Protein AF-A0A4V3M790-F1 (afdb_monomer)

Mean predicted aligned error: 5.38 Å

Nearest PDB structures (foldseek):
  4ppz-assembly1_A  TM=9.148E-01  e=5.748E-09  Neisseria meningitidis MC58
  7lgp-assembly1_A  TM=9.150E-01  e=1.434E-08  Shigella flexneri 2a str. 301
  1vgy-assembly1_B  TM=9.044E-01  e=1.862E-08  Neisseria meningitidis MC58
  5vo3-assembly1_A-2  TM=7.741E-01  e=2.582E-08  Haemophilus influenzae
  8f8o-assembly1_A  TM=7.759E-01  e=2.228E-07  Acinetobacter baumannii ATCC 17978

Foldseek 3Di:
DVCVVVVHDDPDDDDPDPADPPDPPPDDQPDDDDDDKDKDKFFWAKDFQVCCVNIGARVVVVVVVVVVVQPDFPDCADPRGHGDDDDFPDKDQPDPDPGMRGRMIMIMD

Solvent-accessible surface area (backbone atoms only — not comparable to full-atom values): 6982 Å² total; per-residue (Å²): 108,73,53,57,76,72,70,55,82,75,95,77,87,85,79,90,66,96,57,45,92,86,47,94,84,78,44,81,81,93,72,78,81,87,88,83,75,53,73,49,74,29,73,40,34,52,30,49,56,92,46,54,91,73,31,36,58,10,58,62,57,42,52,55,53,53,49,58,65,64,42,70,71,82,52,86,43,57,98,90,42,76,47,68,82,84,59,81,75,45,77,50,54,89,67,91,53,92,57,50,35,41,44,37,21,36,37,33,56

Sequence (109 aa):
EWAAYKGEKWDASIVGEPTNPDTLGDMIKIGRRGSMSGSITVNGRQGHAAYPQLADNPVRGLMSLVDALLHPVFDKGTKDFQPTNLEVTSIDVGNPATNVIPAKATATF

pLDDT: mean 94.71, std 4.44, range [65.5, 98.62]

Radius of gyration: 22.91 Å; Cα contacts (8 Å, |Δi|>4): 141; chains: 1; bounding box: 46×26×68 Å

Structure (mmCIF, N/CA/C/O backbone):
data_AF-A0A4V3M790-F1
#
_entry.id   AF-A0A4V3M790-F1
#
loop_
_atom_site.group_PDB
_atom_site.id
_atom_site.type_symbol
_atom_site.label_atom_id
_atom_site.label_alt_id
_atom_site.label_comp_id
_atom_site.label_asym_id
_atom_site.label_entity_id
_atom_site.label_seq_id
_atom_site.pdbx_PDB_ins_code
_atom_site.Cartn_x
_atom_site.Cartn_y
_atom_site.Cartn_z
_atom_site.occupancy
_atom_site.B_iso_or_equiv
_atom_site.auth_seq_id
_atom_site.auth_comp_id
_atom_site.auth_asym_id
_atom_site.auth_atom_id
_atom_site.pdbx_PDB_model_num
ATOM 1 N N . GLU A 1 1 ? -1.808 -0.383 -29.438 1.00 65.50 1 GLU A N 1
ATOM 2 C CA . GLU A 1 1 ? -3.005 -0.868 -30.169 1.00 65.50 1 GLU A CA 1
ATOM 3 C C . GLU A 1 1 ? -3.343 -0.027 -31.402 1.00 65.50 1 GLU A C 1
ATOM 5 O O . GLU A 1 1 ? -3.431 -0.603 -32.477 1.00 65.50 1 GLU A O 1
ATOM 10 N N . TRP A 1 2 ? -3.441 1.308 -31.301 1.00 88.69 2 TRP A N 1
ATOM 11 C CA . TRP A 1 2 ? -3.733 2.204 -32.441 1.00 88.69 2 TRP A CA 1
ATOM 12 C C . TRP A 1 2 ? -2.837 1.988 -33.679 1.00 88.69 2 TRP A C 1
ATOM 14 O O . TRP A 1 2 ? -3.343 1.763 -34.774 1.00 88.69 2 TRP A O 1
ATOM 24 N N . ALA A 1 3 ? -1.515 1.992 -33.494 1.00 85.62 3 ALA A N 1
ATOM 25 C CA . ALA A 1 3 ? -0.550 1.825 -34.583 1.00 85.62 3 ALA A CA 1
ATOM 26 C C . ALA A 1 3 ? -0.649 0.449 -35.261 1.00 85.62 3 ALA A C 1
ATOM 28 O O . ALA A 1 3 ? -0.693 0.340 -36.483 1.00 85.62 3 ALA A O 1
ATOM 29 N N . ALA A 1 4 ? -0.783 -0.607 -34.454 1.00 87.56 4 ALA A N 1
ATOM 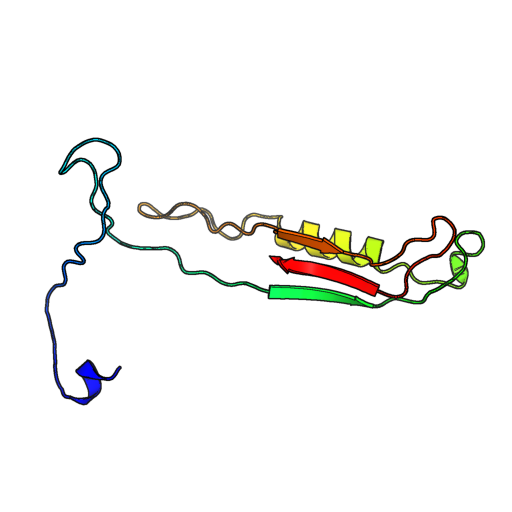30 C CA . ALA A 1 4 ? -0.958 -1.966 -34.952 1.00 87.56 4 ALA A CA 1
ATOM 31 C C . ALA A 1 4 ? -2.254 -2.112 -35.770 1.00 87.56 4 ALA A C 1
ATOM 33 O O . ALA A 1 4 ? -2.237 -2.749 -36.820 1.00 87.56 4 ALA A O 1
ATOM 34 N N . TYR A 1 5 ? -3.355 -1.474 -35.346 1.00 94.56 5 TYR A N 1
ATOM 35 C CA . TYR A 1 5 ? -4.614 -1.439 -36.106 1.00 94.56 5 TYR A CA 1
ATOM 36 C C . TYR A 1 5 ? -4.468 -0.731 -37.465 1.00 94.56 5 TYR A C 1
ATOM 38 O O . TYR A 1 5 ? -5.144 -1.081 -38.429 1.00 94.56 5 TYR A O 1
ATOM 46 N N . LYS A 1 6 ? -3.557 0.241 -37.567 1.00 94.12 6 LYS A N 1
ATOM 47 C CA . LYS A 1 6 ? -3.206 0.920 -38.823 1.00 94.12 6 LYS A CA 1
ATOM 48 C C . LYS A 1 6 ? -2.212 0.140 -39.691 1.00 94.12 6 LYS A C 1
ATOM 50 O O . LYS A 1 6 ? -1.917 0.579 -40.796 1.00 94.12 6 LYS A O 1
ATOM 55 N N . GLY A 1 7 ? -1.728 -1.013 -39.225 1.00 95.31 7 GLY A N 1
ATOM 56 C CA . GLY A 1 7 ? -0.717 -1.812 -39.918 1.00 95.31 7 GLY A CA 1
ATOM 57 C C . GLY A 1 7 ? 0.712 -1.279 -39.771 1.00 95.31 7 GLY A C 1
ATOM 58 O O . GLY A 1 7 ? 1.609 -1.779 -40.447 1.00 95.31 7 GLY A O 1
ATOM 59 N N . GLU A 1 8 ? 0.941 -0.297 -38.896 1.00 93.88 8 GLU A N 1
ATOM 60 C CA . GLU A 1 8 ? 2.272 0.249 -38.624 1.00 93.88 8 GLU A CA 1
ATOM 61 C C . GLU A 1 8 ? 3.088 -0.720 -37.755 1.00 93.88 8 GLU A C 1
ATOM 63 O O . GLU A 1 8 ? 2.578 -1.307 -36.793 1.00 93.88 8 GLU A O 1
ATOM 68 N N . LYS A 1 9 ? 4.366 -0.894 -38.107 1.00 92.75 9 LYS A N 1
ATOM 69 C CA . LYS A 1 9 ? 5.319 -1.764 -37.409 1.00 92.75 9 LYS A CA 1
ATOM 70 C C . LYS A 1 9 ? 6.690 -1.103 -37.356 1.00 92.75 9 LYS A C 1
ATOM 72 O O . LYS A 1 9 ? 7.076 -0.404 -38.288 1.00 92.75 9 LYS A O 1
ATOM 77 N N . TRP A 1 10 ? 7.427 -1.390 -36.290 1.00 92.00 10 TRP A N 1
ATOM 78 C CA . TRP A 1 10 ? 8.798 -0.934 -36.094 1.00 92.00 10 TRP A CA 1
ATOM 79 C C . TRP A 1 10 ? 9.635 -2.060 -35.509 1.00 92.00 10 TRP A C 1
ATOM 81 O O . TRP A 1 10 ? 9.140 -2.833 -34.688 1.00 92.00 10 TRP A O 1
ATOM 91 N N . ASP A 1 11 ? 10.907 -2.101 -35.893 1.00 94.75 11 ASP A N 1
ATOM 92 C CA . ASP A 1 11 ? 11.880 -3.046 -35.340 1.00 94.75 11 ASP A CA 1
ATOM 93 C C . ASP A 1 11 ? 12.495 -2.541 -34.024 1.00 94.75 11 ASP A C 1
ATOM 95 O O . ASP A 1 11 ? 12.955 -3.336 -33.207 1.00 94.75 11 ASP A O 1
ATOM 99 N N . ALA A 1 12 ? 12.503 -1.219 -33.802 1.00 92.88 12 ALA A N 1
ATOM 100 C CA . ALA A 1 12 ? 13.110 -0.591 -32.631 1.00 92.88 12 ALA A CA 1
ATOM 101 C C . ALA A 1 12 ? 12.465 0.761 -32.277 1.00 92.88 12 ALA A C 1
ATOM 103 O O . ALA A 1 12 ? 11.872 1.428 -33.125 1.00 92.88 12 ALA A O 1
ATOM 104 N N . SER A 1 13 ? 12.629 1.179 -31.018 1.00 91.94 13 SER A N 1
ATOM 105 C CA . SER A 1 13 ? 12.248 2.503 -30.515 1.00 91.94 13 SER A CA 1
ATOM 106 C C . SER A 1 13 ? 13.273 3.005 -29.496 1.00 91.94 13 SER A C 1
ATOM 108 O O . SER A 1 13 ? 13.813 2.219 -28.716 1.00 91.94 13 SER A O 1
ATOM 110 N N . ILE A 1 14 ? 13.530 4.314 -29.504 1.00 92.69 14 ILE A N 1
ATOM 111 C CA . ILE A 1 14 ? 14.375 5.009 -28.529 1.00 92.69 14 ILE A CA 1
ATOM 112 C C . ILE A 1 14 ? 13.526 6.102 -27.887 1.00 92.69 14 ILE A C 1
ATOM 114 O O . ILE A 1 14 ? 13.010 6.981 -28.576 1.00 92.69 14 ILE A O 1
ATOM 118 N N . VAL A 1 15 ? 13.400 6.058 -26.562 1.00 92.50 15 VAL A N 1
ATOM 119 C CA . VAL A 1 15 ? 12.682 7.074 -25.787 1.00 92.50 15 VAL A CA 1
ATOM 120 C C . VAL A 1 15 ? 13.710 8.003 -25.143 1.00 92.50 15 VAL A C 1
ATOM 122 O O . VAL A 1 15 ? 14.483 7.570 -24.294 1.00 92.50 15 VAL A O 1
ATOM 125 N N . GLY A 1 16 ? 13.721 9.275 -25.549 1.00 91.81 16 GLY A N 1
ATOM 126 C CA . GLY A 1 16 ? 14.684 10.295 -25.106 1.00 91.81 16 GLY A CA 1
ATOM 127 C C . GLY A 1 16 ? 14.428 10.870 -23.709 1.00 91.81 16 GLY A C 1
ATOM 128 O O . GLY A 1 16 ? 14.679 12.050 -23.484 1.00 91.81 16 GLY A O 1
ATOM 129 N N . GLU A 1 17 ? 13.886 10.070 -22.791 1.00 91.94 17 GLU A N 1
ATOM 130 C CA . GLU A 1 17 ? 13.722 10.463 -21.388 1.00 91.94 17 GLU A CA 1
ATOM 131 C C . GLU A 1 17 ? 15.101 10.698 -20.742 1.00 91.94 17 GLU A C 1
ATOM 133 O O . GLU A 1 17 ? 16.063 10.008 -21.086 1.00 91.94 17 GLU A O 1
ATOM 138 N N . PRO A 1 18 ? 15.237 11.632 -19.787 1.00 86.56 18 PRO A N 1
ATOM 139 C CA . PRO A 1 18 ? 16.496 11.825 -19.076 1.00 86.56 18 PRO A CA 1
ATOM 140 C C . PRO A 1 18 ? 16.800 10.595 -18.204 1.00 86.56 18 PRO A C 1
ATOM 142 O O . PRO A 1 18 ? 16.122 10.337 -17.209 1.00 86.56 18 PRO A O 1
ATOM 145 N N . THR A 1 19 ? 17.808 9.807 -18.587 1.00 82.50 19 THR A N 1
ATOM 146 C CA . THR A 1 19 ? 18.161 8.553 -17.894 1.00 82.50 19 THR A CA 1
ATOM 147 C C . THR A 1 19 ? 19.482 8.580 -17.143 1.00 82.50 19 THR A C 1
ATOM 149 O O . THR A 1 19 ? 19.686 7.683 -16.328 1.00 82.50 19 THR A O 1
ATOM 152 N N . ASN A 1 20 ? 20.349 9.558 -17.412 1.00 86.00 20 ASN A N 1
ATOM 153 C CA . ASN A 1 20 ? 21.716 9.574 -16.903 1.00 86.00 20 ASN A CA 1
ATOM 154 C C . ASN A 1 20 ? 21.798 10.297 -15.550 1.00 86.00 20 ASN A C 1
ATOM 156 O O . ASN A 1 20 ? 21.447 11.480 -15.514 1.00 86.00 20 ASN A O 1
ATOM 160 N N . PRO A 1 21 ? 22.211 9.636 -14.452 1.00 85.56 21 PRO A N 1
ATOM 161 C CA . PRO A 1 21 ? 22.331 10.285 -13.150 1.00 85.56 21 PRO A CA 1
ATOM 162 C C . PRO A 1 21 ? 23.396 11.384 -13.104 1.00 85.56 21 PRO A C 1
ATOM 164 O O . PRO A 1 21 ? 23.124 12.442 -12.541 1.00 85.56 21 PRO A O 1
ATOM 167 N N . ASP A 1 22 ? 24.565 11.157 -13.714 1.00 90.94 22 ASP A N 1
ATOM 168 C CA . ASP A 1 22 ? 25.731 12.032 -13.537 1.00 90.94 22 ASP A CA 1
ATOM 169 C C . ASP A 1 22 ? 26.293 12.537 -14.873 1.00 90.94 22 ASP A C 1
ATOM 171 O O . ASP A 1 22 ? 26.584 13.726 -15.026 1.00 90.94 22 ASP A O 1
ATOM 175 N N . THR A 1 23 ? 26.457 11.650 -15.861 1.00 91.88 23 THR A N 1
ATOM 176 C CA . THR A 1 23 ? 27.116 11.975 -17.139 1.00 91.88 23 THR A CA 1
ATOM 177 C C . THR A 1 23 ? 26.430 11.303 -18.321 1.00 91.88 23 THR A C 1
ATOM 179 O O . THR A 1 23 ? 25.969 10.172 -18.234 1.00 91.88 23 THR A O 1
ATOM 182 N N . LEU A 1 24 ? 26.373 11.984 -19.469 1.00 89.62 24 LEU A N 1
ATOM 183 C CA . LEU A 1 24 ? 25.741 11.425 -20.665 1.00 89.62 24 LEU A CA 1
ATOM 184 C C . LEU A 1 24 ? 26.380 10.082 -21.058 1.00 89.62 24 LEU A C 1
ATOM 186 O O . LEU A 1 24 ? 27.573 10.020 -21.346 1.00 89.62 24 LEU A O 1
ATOM 190 N N . GLY A 1 25 ? 25.556 9.038 -21.145 1.00 87.44 25 GLY A N 1
ATOM 191 C CA . GLY A 1 25 ? 25.961 7.693 -21.548 1.00 87.44 25 GLY A CA 1
ATOM 192 C C . GLY A 1 25 ? 26.208 6.728 -20.388 1.00 87.44 25 GLY A C 1
ATOM 193 O O . GLY A 1 25 ? 26.476 5.558 -20.650 1.00 87.44 25 GLY A O 1
ATOM 194 N N . ASP A 1 26 ? 26.094 7.169 -19.132 1.00 90.12 26 ASP A N 1
ATOM 195 C CA . ASP A 1 26 ? 26.256 6.294 -17.966 1.00 90.12 26 ASP A CA 1
ATOM 196 C C . ASP A 1 26 ? 25.123 5.256 -17.825 1.00 90.12 26 ASP A C 1
ATOM 198 O O . ASP A 1 26 ? 25.326 4.190 -17.235 1.00 90.12 26 ASP A O 1
ATOM 202 N N . MET A 1 27 ? 23.939 5.526 -18.392 1.00 88.75 27 MET A N 1
ATOM 203 C CA . MET A 1 27 ? 22.773 4.677 -18.199 1.00 88.75 27 MET A CA 1
ATOM 204 C C . MET A 1 27 ? 21.767 4.732 -19.351 1.00 88.75 27 MET A C 1
ATOM 206 O O . MET A 1 27 ? 21.235 5.780 -19.721 1.00 88.75 27 MET A O 1
ATOM 210 N N . ILE A 1 28 ? 21.385 3.542 -19.820 1.00 90.81 28 ILE A N 1
ATOM 211 C CA . ILE A 1 28 ? 20.246 3.323 -20.718 1.00 90.81 28 ILE A CA 1
ATOM 212 C C . ILE A 1 28 ? 19.191 2.498 -19.978 1.00 90.81 28 ILE A C 1
ATOM 214 O O . ILE A 1 28 ? 19.491 1.461 -19.385 1.00 90.81 28 ILE A O 1
ATOM 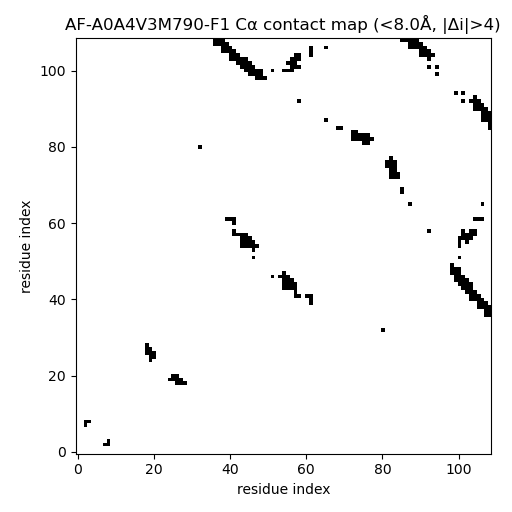218 N N . LYS A 1 29 ? 17.931 2.944 -20.013 1.00 89.75 29 LYS A N 1
ATOM 219 C CA . LYS A 1 29 ? 16.807 2.176 -19.460 1.00 89.75 29 LYS A CA 1
ATOM 220 C C . LYS A 1 29 ? 16.277 1.213 -20.519 1.00 89.75 29 LYS A C 1
ATOM 222 O O . LYS A 1 29 ? 15.650 1.639 -21.480 1.00 89.75 29 LYS A O 1
ATOM 227 N N . ILE A 1 30 ? 16.497 -0.084 -20.307 1.00 90.94 30 ILE A N 1
ATOM 228 C CA . ILE A 1 30 ? 16.018 -1.165 -21.192 1.00 90.94 30 ILE A CA 1
ATOM 229 C C . ILE A 1 30 ? 14.589 -1.632 -20.869 1.00 90.94 30 ILE A C 1
ATOM 231 O O . ILE A 1 30 ? 14.033 -2.483 -21.552 1.00 90.94 30 ILE A O 1
ATOM 235 N N . GLY A 1 31 ? 13.989 -1.069 -19.820 1.00 90.81 31 GLY A N 1
ATOM 236 C CA . GLY A 1 31 ? 12.625 -1.350 -19.406 1.00 90.81 31 GLY A CA 1
ATOM 237 C C . GLY A 1 31 ? 12.222 -0.550 -18.169 1.00 90.81 31 GLY A C 1
ATOM 238 O O . GLY A 1 31 ? 13.035 0.147 -17.553 1.00 90.81 31 GLY A O 1
ATOM 239 N N . ARG A 1 32 ? 10.940 -0.636 -17.810 1.00 92.31 32 ARG A N 1
ATOM 240 C CA . ARG A 1 32 ? 10.352 -0.036 -16.605 1.00 92.31 32 ARG A CA 1
ATOM 241 C C . ARG A 1 32 ? 9.468 -1.074 -15.920 1.00 92.31 32 ARG A C 1
ATOM 243 O O . ARG A 1 32 ? 8.906 -1.940 -16.583 1.00 92.31 32 ARG A O 1
ATOM 250 N N . ARG A 1 33 ? 9.350 -0.977 -14.596 1.00 94.12 33 ARG A N 1
ATOM 251 C CA . ARG A 1 33 ? 8.368 -1.765 -13.844 1.00 94.12 33 ARG A CA 1
ATOM 252 C C . ARG A 1 33 ? 6.967 -1.222 -14.117 1.00 94.12 33 ARG A C 1
ATOM 254 O O . ARG A 1 33 ? 6.807 -0.019 -14.322 1.00 94.12 33 ARG A O 1
ATOM 261 N N . GLY A 1 34 ? 5.975 -2.109 -14.089 1.00 93.94 34 GLY A N 1
ATOM 262 C CA . GLY A 1 34 ? 4.581 -1.698 -13.966 1.00 93.94 34 GLY A CA 1
ATOM 263 C C . GLY A 1 34 ? 4.318 -1.052 -12.603 1.00 93.94 34 GLY A C 1
ATOM 264 O O . GLY A 1 34 ? 5.123 -1.180 -11.681 1.00 93.94 34 GLY A O 1
ATOM 265 N N . SER A 1 35 ? 3.184 -0.367 -12.489 1.00 94.94 35 SER A N 1
ATOM 266 C CA . SER A 1 35 ? 2.674 0.151 -11.221 1.00 94.94 35 SER A CA 1
ATOM 267 C C . SER A 1 35 ? 1.239 -0.326 -11.036 1.00 94.94 35 SER A C 1
ATOM 269 O O . SER A 1 35 ? 0.450 -0.295 -11.983 1.00 94.94 35 SER A O 1
ATOM 271 N N . MET A 1 36 ? 0.919 -0.775 -9.829 1.00 96.00 36 MET A N 1
ATOM 272 C CA . MET A 1 36 ? -0.430 -1.112 -9.397 1.00 96.00 36 MET A CA 1
ATOM 273 C C . MET A 1 36 ? -0.631 -0.477 -8.030 1.00 96.00 36 MET A C 1
ATOM 275 O O . MET A 1 36 ? 0.237 -0.603 -7.173 1.00 96.00 36 MET A O 1
ATOM 279 N N . SER A 1 37 ? -1.773 0.177 -7.847 1.00 97.50 37 SER A N 1
ATOM 280 C CA . SER A 1 37 ? -2.175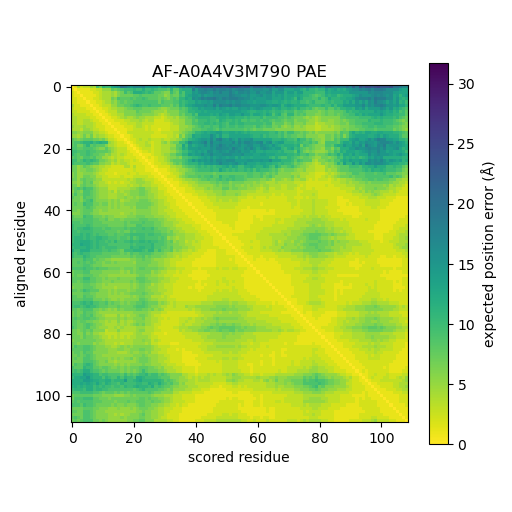 0.736 -6.561 1.00 97.50 37 SER A CA 1
ATOM 281 C C . SER A 1 37 ? -3.527 0.174 -6.155 1.00 97.50 37 SER A C 1
ATOM 283 O O . SER A 1 37 ? -4.368 -0.117 -7.014 1.00 97.50 37 SER A O 1
ATOM 285 N N . GLY A 1 38 ? -3.739 0.025 -4.855 1.00 97.38 38 GLY A N 1
ATOM 286 C CA . GLY A 1 38 ? -4.946 -0.568 -4.302 1.00 97.38 38 GLY A CA 1
ATOM 287 C C .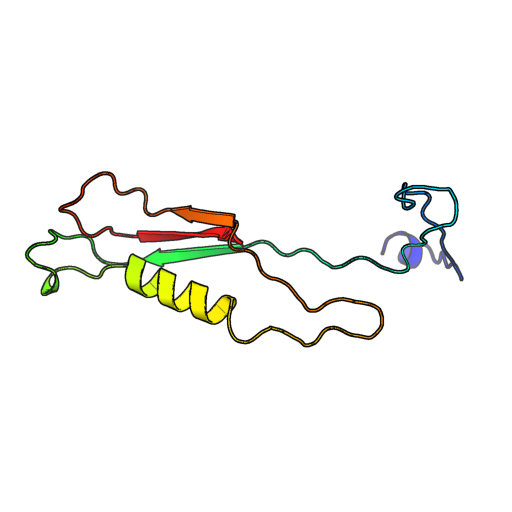 GLY A 1 38 ? -5.235 -0.095 -2.887 1.00 97.38 38 GLY A C 1
ATOM 288 O O . GLY A 1 38 ? -4.381 0.449 -2.194 1.00 97.38 38 GLY A O 1
ATOM 289 N N . SER A 1 39 ? -6.473 -0.311 -2.453 1.00 98.00 39 SER A N 1
ATOM 290 C CA . SER A 1 39 ? -6.879 -0.092 -1.071 1.00 98.00 39 SER A CA 1
ATOM 291 C C . SER A 1 39 ? -7.617 -1.306 -0.524 1.00 98.00 39 SER A C 1
ATOM 293 O O . SER A 1 39 ? -8.366 -1.983 -1.231 1.00 98.00 39 SER A O 1
ATOM 295 N N . ILE A 1 40 ? -7.385 -1.593 0.753 1.00 97.94 40 ILE A N 1
ATOM 296 C CA . ILE A 1 40 ? -8.033 -2.676 1.491 1.00 97.94 40 ILE A CA 1
ATOM 297 C C . ILE A 1 40 ? -8.734 -2.062 2.681 1.00 97.94 40 ILE A C 1
ATOM 299 O O . ILE A 1 40 ? -8.089 -1.452 3.529 1.00 97.94 40 ILE A O 1
ATOM 303 N N . THR A 1 41 ? -10.044 -2.270 2.771 1.00 98.38 41 THR A N 1
ATOM 304 C CA . THR A 1 41 ? -10.838 -1.900 3.941 1.00 98.38 41 THR A CA 1
ATOM 305 C C . THR A 1 41 ? -11.304 -3.154 4.658 1.00 98.38 41 THR A C 1
ATOM 307 O O . THR A 1 41 ? -12.027 -3.975 4.095 1.00 98.38 41 THR A O 1
ATOM 310 N N . VAL A 1 42 ? -10.927 -3.271 5.928 1.00 98.44 42 VAL A N 1
ATOM 311 C CA . VAL A 1 42 ? -11.447 -4.287 6.839 1.00 98.44 42 VAL A CA 1
ATOM 312 C C . VAL A 1 42 ? -12.593 -3.675 7.623 1.00 98.44 42 VAL A C 1
ATOM 314 O O . VAL A 1 42 ? -12.430 -2.642 8.273 1.00 98.44 42 VAL A O 1
ATOM 317 N N . ASN A 1 43 ? -13.753 -4.319 7.560 1.00 98.31 43 ASN A N 1
ATOM 318 C CA . ASN A 1 43 ? -14.922 -3.955 8.348 1.00 98.31 43 ASN A CA 1
ATOM 319 C C . ASN A 1 43 ? -14.985 -4.842 9.592 1.00 98.31 43 ASN A C 1
ATOM 321 O O . ASN A 1 43 ? -14.710 -6.036 9.519 1.00 98.31 43 ASN A O 1
ATOM 325 N N . GLY A 1 44 ? -15.359 -4.249 10.717 1.00 96.94 44 GLY A N 1
ATOM 326 C CA . GLY A 1 44 ? -15.589 -4.928 11.985 1.00 96.94 44 GLY A CA 1
ATOM 327 C C . GLY A 1 44 ? -16.878 -4.431 12.629 1.00 96.94 44 GLY A C 1
ATOM 328 O O . GLY A 1 44 ? -17.783 -3.929 11.958 1.00 96.94 44 GLY A O 1
ATOM 329 N N . ARG A 1 45 ? -16.962 -4.539 13.954 1.00 97.62 45 ARG A N 1
ATOM 330 C CA . ARG A 1 45 ? -18.109 -4.076 14.739 1.00 97.62 45 ARG A CA 1
ATOM 331 C C . ARG A 1 45 ? -17.631 -3.141 15.838 1.00 97.62 45 ARG A C 1
ATOM 333 O O . ARG A 1 45 ? -16.895 -3.561 16.728 1.00 97.62 45 ARG A O 1
ATOM 340 N N . GLN A 1 46 ? -18.089 -1.890 15.785 1.00 98.00 46 GLN A N 1
ATOM 341 C CA . GLN A 1 46 ? -17.755 -0.880 16.788 1.00 98.00 46 GLN A CA 1
ATOM 342 C C . GLN A 1 46 ? -18.246 -1.293 18.181 1.00 98.00 46 GLN A C 1
ATOM 344 O O . GLN A 1 46 ? -19.314 -1.889 18.321 1.00 98.00 46 GLN A O 1
ATOM 349 N N . GLY A 1 47 ? -17.495 -0.926 19.217 1.00 97.31 47 GLY A N 1
ATOM 350 C CA . GLY A 1 47 ? -17.917 -1.110 20.604 1.00 97.31 47 GLY A CA 1
ATOM 351 C C . GLY A 1 47 ? -16.981 -0.433 21.596 1.00 97.31 47 GLY A C 1
ATOM 352 O O . GLY A 1 47 ? -15.968 0.148 21.216 1.00 97.31 47 GLY A O 1
ATOM 353 N N . HIS A 1 48 ? -17.313 -0.489 22.883 1.00 97.62 48 HIS A N 1
ATOM 354 C CA . HIS A 1 48 ? -16.455 0.066 23.928 1.00 97.62 48 HIS A CA 1
ATOM 355 C C . HIS A 1 48 ? -15.277 -0.875 24.217 1.00 97.62 48 HIS A C 1
ATOM 357 O O . HIS A 1 48 ? -15.464 -2.087 24.342 1.00 97.62 48 HIS A O 1
ATOM 363 N N . ALA A 1 49 ? -14.074 -0.328 24.397 1.00 96.19 49 ALA A N 1
ATOM 364 C CA . ALA A 1 49 ? -12.850 -1.106 24.606 1.00 96.19 49 ALA A CA 1
ATOM 365 C C . ALA A 1 49 ? -12.889 -2.006 25.859 1.00 96.19 49 ALA A C 1
ATOM 367 O O . ALA A 1 49 ? -12.239 -3.045 25.887 1.00 96.19 49 ALA A O 1
ATOM 368 N N . ALA A 1 50 ? -13.686 -1.642 26.870 1.00 96.62 50 ALA A N 1
ATOM 369 C CA . ALA A 1 50 ? -13.888 -2.451 28.081 1.00 96.62 50 ALA A CA 1
ATOM 370 C C . ALA A 1 50 ? -14.752 -3.714 27.872 1.00 96.62 50 ALA A C 1
ATOM 372 O O . ALA A 1 50 ? -14.773 -4.581 28.740 1.00 96.62 50 ALA A O 1
ATOM 373 N N . TYR A 1 51 ? -15.457 -3.833 26.741 1.00 96.75 51 TYR A N 1
ATOM 374 C CA . TYR A 1 51 ? -16.316 -4.982 26.429 1.00 96.75 51 TYR A CA 1
ATOM 375 C C . TYR A 1 51 ? -15.958 -5.577 25.058 1.00 96.75 51 TYR A C 1
ATOM 377 O O . TYR A 1 51 ? -16.802 -5.607 24.158 1.00 96.75 51 TYR A O 1
ATOM 385 N N . PRO A 1 52 ? -14.709 -6.043 24.863 1.00 93.81 52 PRO A N 1
ATOM 386 C CA . PRO A 1 52 ? -14.211 -6.460 23.553 1.00 93.81 52 PRO A CA 1
ATOM 387 C C . PRO A 1 52 ? -15.013 -7.611 22.933 1.00 93.81 52 PRO A C 1
ATOM 389 O O . PRO A 1 52 ? -15.132 -7.673 21.718 1.00 93.81 52 PRO A O 1
ATOM 392 N N . GLN A 1 53 ? -15.629 -8.476 23.740 1.00 96.19 53 GLN A N 1
ATOM 393 C CA . GLN A 1 53 ? -16.508 -9.561 23.288 1.00 96.19 53 GLN A CA 1
ATOM 394 C C . GLN A 1 53 ? -17.772 -9.078 22.550 1.00 96.19 53 GLN A C 1
ATOM 396 O O . GLN A 1 53 ? -18.403 -9.844 21.824 1.00 96.19 53 GLN A O 1
ATOM 401 N N . LEU A 1 54 ? -18.159 -7.810 22.730 1.00 95.81 54 LEU A N 1
ATOM 402 C CA . LEU A 1 54 ? 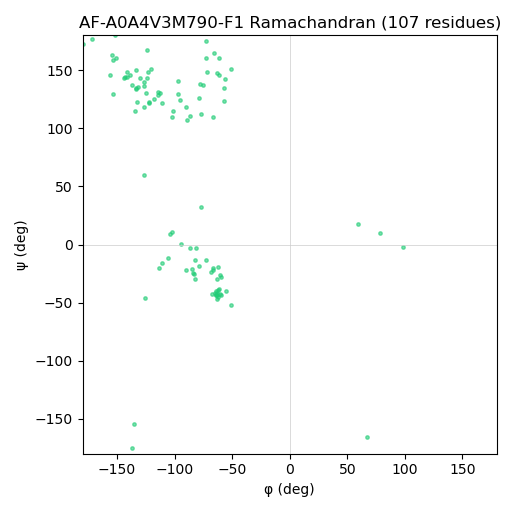-19.286 -7.182 22.034 1.00 95.81 54 LEU A CA 1
ATOM 403 C C . LEU A 1 54 ? -18.850 -6.424 20.773 1.00 95.81 54 LEU A C 1
ATOM 405 O O . LEU A 1 54 ? -19.694 -5.878 20.068 1.00 95.81 54 LEU A O 1
ATOM 409 N N . ALA A 1 55 ? -17.560 -6.419 20.450 1.00 97.38 55 ALA A N 1
ATOM 410 C CA . ALA A 1 55 ? -16.987 -5.728 19.304 1.00 97.38 55 ALA A CA 1
ATOM 411 C C . ALA A 1 55 ? -16.205 -6.710 18.423 1.00 97.38 55 ALA A C 1
ATOM 413 O O . ALA A 1 55 ? -15.934 -7.842 18.818 1.00 97.38 55 ALA A O 1
ATOM 414 N N . ASP A 1 56 ? -15.850 -6.268 17.225 1.00 97.31 56 ASP A N 1
ATOM 415 C CA . ASP A 1 56 ? -14.881 -6.950 16.374 1.00 97.31 56 ASP A CA 1
ATOM 416 C C . ASP A 1 56 ? -13.936 -5.887 15.824 1.00 97.31 56 ASP A C 1
ATOM 418 O O . ASP A 1 56 ? -14.384 -4.956 15.155 1.00 97.31 56 ASP A O 1
ATOM 422 N N . ASN A 1 57 ? -12.659 -5.958 16.198 1.00 97.56 57 ASN A N 1
ATOM 423 C CA . ASN A 1 57 ? -11.712 -4.882 15.940 1.00 97.56 57 ASN A CA 1
ATOM 424 C C . ASN A 1 57 ? -11.032 -5.073 14.572 1.00 97.56 57 ASN A C 1
ATOM 426 O O . ASN A 1 57 ? -10.112 -5.894 14.468 1.00 97.56 57 ASN A O 1
ATOM 430 N N . PRO A 1 58 ? -11.383 -4.267 13.553 1.00 98.12 58 PRO A N 1
ATOM 431 C CA . PRO A 1 58 ? -10.867 -4.420 12.195 1.00 98.12 58 PRO A CA 1
ATOM 432 C C . PRO A 1 58 ? -9.367 -4.140 12.085 1.00 98.12 58 PRO A C 1
ATOM 434 O O . PRO A 1 58 ? -8.734 -4.615 11.147 1.00 98.12 58 PRO A O 1
ATOM 437 N N . VAL A 1 59 ? -8.770 -3.413 13.040 1.00 97.69 59 VAL A N 1
ATOM 438 C CA . VAL A 1 59 ? -7.331 -3.101 13.026 1.00 97.69 59 VAL A CA 1
ATOM 439 C C . VAL A 1 59 ? -6.498 -4.379 13.091 1.00 97.69 59 VAL A C 1
ATOM 441 O O . VAL A 1 59 ? -5.500 -4.492 12.388 1.00 97.69 59 VAL A O 1
ATOM 444 N N . ARG A 1 60 ? -6.939 -5.377 13.869 1.00 95.44 60 ARG A N 1
ATOM 445 C CA . ARG A 1 60 ? -6.245 -6.672 13.957 1.00 95.44 60 ARG A CA 1
ATOM 446 C C . ARG A 1 60 ? -6.246 -7.389 12.609 1.00 95.44 60 ARG A C 1
ATOM 448 O O . ARG A 1 60 ? -5.198 -7.836 12.162 1.00 95.44 60 ARG A O 1
ATOM 455 N N . GLY A 1 61 ? -7.407 -7.440 11.953 1.00 97.44 61 GLY A N 1
ATOM 456 C CA . GLY A 1 61 ? -7.542 -8.040 10.626 1.00 97.44 61 GLY A CA 1
ATOM 457 C C . GLY A 1 61 ? -6.726 -7.301 9.566 1.00 97.44 61 GLY A C 1
ATOM 458 O O . GLY A 1 61 ? -6.055 -7.941 8.762 1.00 97.44 61 GLY A O 1
ATOM 459 N N . LEU A 1 62 ? -6.720 -5.963 9.597 1.00 98.44 62 LEU A N 1
ATOM 460 C CA . LEU A 1 62 ? -5.939 -5.161 8.654 1.00 98.44 62 LEU A CA 1
ATOM 461 C C . LEU A 1 62 ? -4.436 -5.409 8.812 1.00 98.44 62 LEU A C 1
ATOM 463 O O . LEU A 1 62 ? -3.756 -5.596 7.809 1.00 98.44 62 LEU A O 1
ATOM 46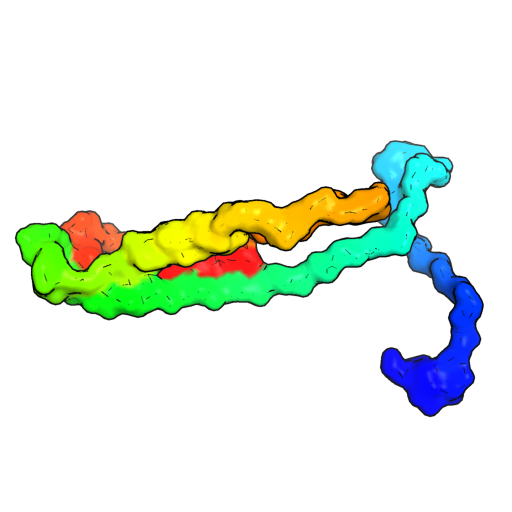7 N N . MET A 1 63 ? -3.927 -5.465 10.048 1.00 97.81 63 MET A N 1
ATOM 468 C CA . MET A 1 63 ? -2.517 -5.776 10.307 1.00 97.81 63 MET A CA 1
ATOM 469 C C . MET A 1 63 ? -2.128 -7.150 9.752 1.00 97.81 63 MET A C 1
ATOM 471 O O . MET A 1 63 ? -1.088 -7.267 9.112 1.00 97.81 63 MET A O 1
ATOM 475 N N . SER A 1 64 ? -2.970 -8.172 9.942 1.00 97.44 64 SER A N 1
ATOM 476 C CA . SER A 1 64 ? -2.719 -9.509 9.388 1.00 97.44 64 SER A CA 1
ATOM 477 C C . SER A 1 64 ? -2.726 -9.531 7.858 1.00 97.44 64 SER A C 1
ATOM 479 O O . SER A 1 64 ? -1.894 -10.205 7.259 1.00 97.44 64 SER A O 1
ATOM 481 N N . LEU A 1 65 ? -3.640 -8.796 7.215 1.00 97.50 65 LEU A N 1
ATOM 482 C CA . LEU A 1 65 ? -3.683 -8.704 5.751 1.00 97.50 65 LEU A CA 1
ATOM 483 C C . LEU A 1 65 ? -2.469 -7.963 5.188 1.00 97.50 65 LEU A C 1
ATOM 485 O O . LEU A 1 65 ? -1.902 -8.403 4.194 1.00 97.50 65 LEU A O 1
ATOM 489 N N . VAL A 1 66 ? -2.062 -6.862 5.822 1.00 97.50 66 VAL A N 1
ATOM 490 C CA . VAL A 1 66 ? -0.869 -6.107 5.420 1.00 97.50 66 VAL A CA 1
ATOM 491 C C . VAL A 1 66 ? 0.389 -6.960 5.558 1.00 97.50 66 VAL A C 1
ATOM 493 O O . VAL A 1 66 ? 1.191 -7.000 4.631 1.00 97.50 66 VAL A O 1
ATOM 496 N N . ASP A 1 67 ? 0.550 -7.682 6.668 1.00 97.00 67 ASP A N 1
ATOM 497 C CA . ASP A 1 67 ? 1.712 -8.557 6.856 1.00 97.00 67 ASP A CA 1
ATOM 498 C C . ASP A 1 67 ? 1.782 -9.653 5.781 1.00 97.00 67 ASP A C 1
ATOM 500 O O . ASP A 1 67 ? 2.833 -9.862 5.178 1.00 97.00 67 ASP A O 1
ATOM 5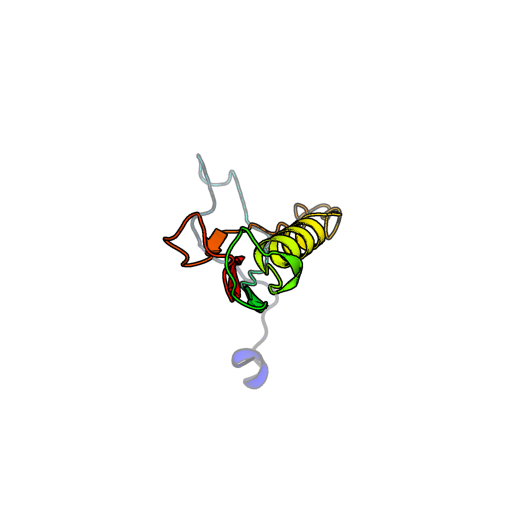04 N N . ALA A 1 68 ? 0.643 -10.268 5.449 1.00 96.44 68 ALA A N 1
ATOM 505 C CA . ALA A 1 68 ? 0.554 -11.270 4.386 1.00 96.44 68 ALA A CA 1
ATOM 506 C C . ALA A 1 68 ? 0.815 -10.711 2.972 1.00 96.44 68 ALA A C 1
ATOM 508 O O . ALA A 1 68 ? 1.146 -11.471 2.065 1.00 96.44 68 ALA A O 1
ATOM 509 N N . LEU A 1 69 ? 0.648 -9.401 2.760 1.00 95.44 69 LEU A N 1
ATOM 510 C CA . LEU A 1 69 ? 1.001 -8.743 1.498 1.00 95.44 69 LEU A CA 1
ATOM 511 C C . LEU A 1 69 ? 2.484 -8.395 1.408 1.00 95.44 69 LEU A C 1
ATOM 513 O O . LEU A 1 69 ? 3.028 -8.343 0.309 1.00 95.44 69 LEU A O 1
ATOM 517 N N . LEU A 1 70 ? 3.128 -8.132 2.543 1.00 95.69 70 LEU A N 1
ATOM 518 C CA . LEU A 1 70 ? 4.557 -7.833 2.600 1.00 95.69 70 LEU A CA 1
ATOM 519 C C . LEU A 1 70 ? 5.404 -9.111 2.622 1.00 95.69 70 LEU A C 1
ATOM 521 O O . LEU A 1 70 ? 6.561 -9.086 2.195 1.00 95.69 70 LEU A O 1
ATOM 525 N N . HIS A 1 71 ? 4.837 -10.226 3.098 1.00 95.38 71 HIS A N 1
ATOM 526 C CA . HIS A 1 71 ? 5.562 -11.474 3.296 1.00 95.38 71 HIS A CA 1
ATOM 527 C C . HIS A 1 71 ? 4.784 -12.721 2.839 1.00 95.38 71 HIS A C 1
ATOM 529 O O . HIS A 1 71 ? 3.620 -12.894 3.200 1.00 95.38 71 HIS A O 1
ATOM 535 N N . PRO A 1 72 ? 5.454 -13.673 2.156 1.00 95.06 72 PRO A N 1
ATOM 536 C CA . PRO A 1 72 ? 6.836 -13.610 1.665 1.00 95.06 72 PRO A CA 1
ATOM 537 C C . PRO A 1 72 ? 6.978 -12.656 0.465 1.00 95.06 72 PRO A C 1
ATOM 539 O O . PRO A 1 72 ? 5.993 -12.145 -0.054 1.00 95.06 72 PRO A O 1
ATOM 542 N N . VAL A 1 73 ? 8.211 -12.439 -0.003 1.00 94.81 73 VAL A N 1
ATOM 543 C CA . VAL A 1 73 ? 8.458 -11.664 -1.231 1.00 94.81 73 VAL A CA 1
ATOM 544 C C . VAL A 1 73 ? 7.701 -12.255 -2.428 1.00 94.81 73 VAL A C 1
ATOM 546 O O . VAL A 1 73 ? 7.614 -13.477 -2.571 1.00 94.81 73 VAL A O 1
ATOM 549 N N . PHE A 1 74 ? 7.192 -11.389 -3.306 1.00 96.06 74 PHE A N 1
ATOM 550 C CA . PHE A 1 74 ? 6.399 -11.782 -4.479 1.00 96.06 74 PHE A CA 1
ATOM 551 C C . PHE A 1 74 ? 7.195 -12.611 -5.491 1.00 96.06 74 PHE A C 1
ATOM 553 O O . PHE A 1 74 ? 6.708 -13.607 -6.023 1.00 96.06 74 PHE A O 1
ATOM 560 N N . ASP A 1 75 ? 8.429 -12.195 -5.761 1.00 96.94 75 ASP A N 1
ATOM 561 C CA . ASP A 1 75 ? 9.354 -12.871 -6.658 1.00 96.94 75 ASP A CA 1
ATOM 562 C C . ASP A 1 75 ? 10.806 -12.589 -6.234 1.00 96.94 75 ASP A C 1
ATOM 564 O O . ASP A 1 75 ? 11.070 -11.921 -5.234 1.00 96.94 75 ASP A O 1
ATOM 568 N N . LYS A 1 76 ? 11.767 -13.150 -6.970 1.00 97.31 76 LYS A N 1
ATOM 569 C CA . LYS A 1 76 ? 13.208 -12.972 -6.721 1.00 97.31 76 LYS A CA 1
ATOM 570 C C . LYS A 1 76 ? 13.857 -11.980 -7.691 1.00 97.31 76 LYS A C 1
ATOM 572 O O . LYS A 1 76 ? 15.082 -11.905 -7.751 1.00 97.31 76 LYS A O 1
ATOM 577 N N . GLY A 1 77 ? 13.055 -11.251 -8.462 1.00 96.50 77 GLY A N 1
ATOM 578 C CA . GLY A 1 77 ? 13.521 -10.467 -9.596 1.00 96.50 77 GLY A CA 1
ATOM 579 C C . GLY A 1 77 ? 14.055 -11.334 -10.738 1.00 96.50 77 GLY A C 1
ATOM 580 O O . GLY A 1 77 ? 13.844 -12.549 -10.810 1.00 96.50 77 GLY A O 1
ATOM 581 N N . THR A 1 78 ? 14.756 -10.682 -11.656 1.00 95.81 78 THR A N 1
ATOM 582 C CA . THR A 1 78 ? 15.421 -11.292 -12.813 1.00 95.81 78 THR A CA 1
ATOM 583 C C . THR A 1 78 ? 16.810 -10.675 -12.984 1.00 95.81 78 THR A C 1
ATOM 585 O O . THR A 1 78 ? 17.241 -9.856 -12.177 1.00 95.81 78 THR A O 1
ATOM 588 N N . LYS A 1 79 ? 17.521 -11.035 -14.058 1.00 95.75 79 LYS A N 1
ATOM 589 C CA . LYS A 1 79 ? 18.790 -10.389 -14.418 1.00 95.75 79 LYS A CA 1
ATOM 590 C C . LYS A 1 79 ? 18.653 -8.866 -14.560 1.00 95.75 79 LYS A C 1
ATOM 592 O O . LYS A 1 79 ? 19.548 -8.136 -14.149 1.00 95.75 79 LYS A O 1
ATOM 597 N N . ASP A 1 80 ? 17.548 -8.410 -15.147 1.00 94.81 80 ASP A N 1
ATOM 598 C CA . ASP A 1 80 ? 17.381 -7.020 -15.580 1.00 94.81 80 ASP A CA 1
ATOM 599 C C . ASP A 1 80 ? 16.443 -6.213 -14.665 1.00 94.81 80 ASP A C 1
ATOM 601 O O . ASP A 1 80 ? 16.385 -4.986 -14.750 1.00 94.81 80 ASP A O 1
ATOM 605 N N . PHE A 1 81 ? 15.723 -6.885 -13.760 1.00 95.44 81 PHE A N 1
ATOM 606 C CA . PHE A 1 81 ? 14.775 -6.258 -12.841 1.00 95.44 81 PHE A CA 1
ATOM 607 C C . PHE A 1 81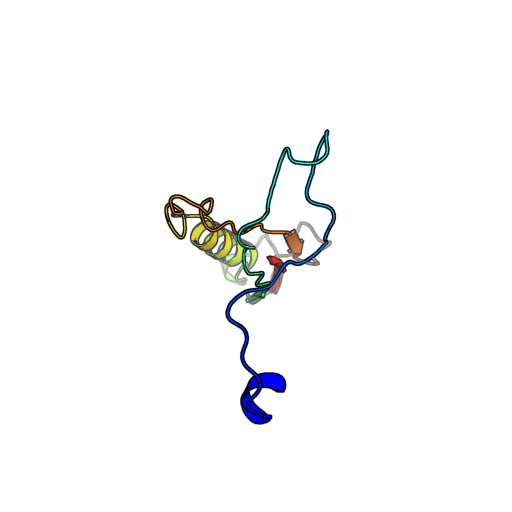 ? 14.982 -6.726 -11.406 1.00 95.44 81 PHE A C 1
ATOM 609 O O . PHE A 1 81 ? 15.092 -7.918 -11.135 1.00 95.44 81 PHE A O 1
ATOM 616 N N . GLN A 1 82 ? 14.957 -5.766 -10.483 1.00 95.00 82 GLN A N 1
ATOM 617 C CA . GLN A 1 82 ? 14.850 -6.039 -9.051 1.00 95.00 82 GLN A CA 1
ATOM 618 C C . GLN A 1 82 ? 13.530 -6.760 -8.733 1.00 95.00 82 GLN A C 1
ATOM 620 O O . GLN A 1 82 ? 12.593 -6.665 -9.535 1.00 95.00 82 GLN A O 1
ATOM 625 N N . PRO A 1 83 ? 13.432 -7.433 -7.572 1.00 96.69 83 PRO A N 1
ATOM 626 C CA . PRO A 1 83 ? 12.187 -8.044 -7.136 1.00 96.69 83 PRO A CA 1
ATOM 627 C C . PRO A 1 83 ? 10.987 -7.091 -7.161 1.00 96.69 83 PRO A C 1
ATOM 629 O O . PRO A 1 83 ? 11.134 -5.873 -6.981 1.00 96.69 83 PRO A O 1
ATOM 632 N N . THR A 1 84 ? 9.794 -7.652 -7.359 1.00 97.50 84 THR A N 1
ATOM 633 C CA . THR A 1 84 ? 8.541 -6.914 -7.152 1.00 97.50 84 THR A CA 1
ATOM 634 C C . THR A 1 84 ? 8.480 -6.385 -5.721 1.00 97.50 84 THR A C 1
ATOM 636 O O . THR A 1 84 ? 8.777 -7.099 -4.765 1.00 97.50 84 THR A O 1
ATOM 639 N N . ASN A 1 85 ? 8.092 -5.117 -5.591 1.00 95.62 85 ASN A N 1
ATOM 640 C CA . ASN A 1 85 ? 8.054 -4.395 -4.330 1.00 95.62 85 ASN A CA 1
ATOM 641 C C . ASN A 1 85 ? 6.652 -3.829 -4.107 1.00 95.62 85 ASN A C 1
ATOM 643 O O . ASN A 1 85 ? 6.123 -3.165 -5.001 1.00 95.62 85 ASN A O 1
ATOM 647 N N . LEU A 1 86 ? 6.089 -4.070 -2.927 1.00 97.31 86 LEU A N 1
ATOM 648 C CA . LEU A 1 86 ? 4.837 -3.475 -2.472 1.00 97.31 86 LEU A CA 1
ATOM 649 C C . LEU A 1 86 ? 5.161 -2.549 -1.306 1.00 97.31 86 LEU A C 1
ATOM 651 O O . LEU A 1 86 ? 5.836 -2.962 -0.369 1.00 97.31 86 LEU A O 1
ATOM 655 N N . GLU A 1 87 ? 4.660 -1.319 -1.357 1.00 97.19 87 GLU A N 1
ATOM 656 C CA . GLU A 1 87 ? 4.818 -0.346 -0.277 1.00 97.19 87 GLU A CA 1
ATOM 657 C C . GLU A 1 87 ? 3.452 0.026 0.270 1.00 97.19 87 GLU A C 1
ATOM 659 O O . GLU A 1 87 ? 2.599 0.499 -0.473 1.00 97.19 87 GLU A O 1
ATOM 664 N N . VAL A 1 88 ? 3.245 -0.127 1.577 1.00 97.69 88 VAL A N 1
ATOM 665 C CA . VAL A 1 88 ? 2.046 0.426 2.213 1.00 97.69 88 VAL A CA 1
ATOM 666 C C . VAL A 1 88 ? 2.242 1.927 2.375 1.00 97.69 88 VAL A C 1
ATOM 668 O O . VAL A 1 88 ? 3.071 2.384 3.158 1.00 97.69 88 VAL A O 1
ATOM 671 N N . THR A 1 89 ? 1.460 2.700 1.633 1.00 97.94 89 THR A N 1
ATOM 672 C CA . THR A 1 89 ? 1.569 4.162 1.579 1.00 97.94 89 THR A CA 1
ATOM 673 C C . THR A 1 89 ? 0.707 4.861 2.626 1.00 97.94 89 THR A C 1
ATOM 675 O O . THR A 1 89 ? 0.980 6.007 2.986 1.00 97.94 89 THR A O 1
ATOM 678 N N . SER A 1 90 ? -0.331 4.194 3.141 1.00 98.06 90 SER A N 1
ATOM 679 C CA . SER A 1 90 ? -1.201 4.739 4.186 1.00 98.06 90 SER A CA 1
ATOM 680 C C . SER A 1 90 ? -1.903 3.638 4.979 1.00 98.06 90 SER A C 1
ATOM 682 O O . SER A 1 90 ? -2.281 2.612 4.416 1.00 98.06 90 SER A O 1
ATOM 684 N N . ILE A 1 91 ? -2.115 3.879 6.276 1.00 97.88 91 ILE A N 1
ATOM 685 C CA . ILE A 1 91 ? -3.011 3.112 7.149 1.00 97.88 91 ILE A CA 1
ATOM 686 C C . ILE A 1 91 ? -3.863 4.114 7.931 1.00 97.88 91 ILE A C 1
ATOM 688 O O . ILE A 1 91 ? -3.324 4.950 8.655 1.00 97.88 91 ILE A O 1
ATOM 692 N N . ASP A 1 92 ? -5.184 4.009 7.812 1.00 97.62 92 ASP A N 1
ATOM 693 C CA . ASP A 1 92 ? -6.144 4.912 8.445 1.00 97.62 92 ASP A CA 1
ATOM 694 C C . ASP A 1 92 ? -7.283 4.132 9.120 1.00 97.62 92 ASP A C 1
ATOM 696 O O . ASP A 1 92 ? -7.863 3.201 8.562 1.00 97.62 92 ASP A O 1
ATOM 700 N N . VAL A 1 93 ? -7.614 4.524 10.349 1.00 97.38 93 VAL A N 1
ATOM 701 C CA . VAL A 1 93 ? -8.727 3.966 11.137 1.00 97.38 93 VAL A CA 1
ATOM 702 C C . VAL A 1 93 ? -9.831 5.010 11.362 1.00 97.38 93 VAL A C 1
ATOM 704 O O . VAL A 1 93 ? -10.968 4.662 11.683 1.00 97.38 93 VAL A O 1
ATOM 707 N N . GLY A 1 94 ? -9.506 6.298 11.220 1.00 93.12 94 GLY A N 1
ATOM 708 C CA . GLY A 1 94 ? -10.425 7.417 11.424 1.00 93.12 94 GLY A CA 1
ATOM 709 C C . GLY A 1 94 ? -11.039 7.503 12.824 1.00 93.12 94 GLY A C 1
ATOM 710 O O . GLY A 1 94 ? -12.072 8.147 12.990 1.00 93.12 94 GLY A O 1
ATOM 711 N N . ASN A 1 95 ? -10.458 6.833 13.827 1.00 93.56 95 ASN A N 1
ATOM 712 C CA . ASN A 1 95 ? -10.996 6.779 15.184 1.00 93.56 95 ASN A CA 1
ATOM 713 C C . ASN A 1 95 ? -10.240 7.732 16.128 1.00 93.56 95 ASN A C 1
ATOM 715 O O . ASN A 1 95 ? -9.097 7.439 16.479 1.00 93.56 95 ASN A O 1
ATOM 719 N N . PRO A 1 96 ? -10.862 8.836 16.581 1.00 94.19 96 PRO A N 1
ATOM 720 C CA . PRO A 1 96 ? -10.229 9.778 17.502 1.00 94.19 96 PRO A CA 1
ATOM 721 C C . PRO A 1 96 ? -10.311 9.339 18.974 1.00 94.19 96 PRO A C 1
ATOM 723 O O . PRO A 1 96 ? -9.644 9.926 19.824 1.00 94.19 96 PRO A O 1
ATOM 726 N N . ALA A 1 97 ? -11.147 8.346 19.304 1.00 96.00 97 ALA A N 1
ATOM 727 C CA . ALA A 1 97 ? -11.415 7.939 20.679 1.00 96.00 97 ALA A CA 1
ATOM 728 C C . ALA A 1 97 ? -10.562 6.733 21.097 1.00 96.00 97 ALA A C 1
ATOM 730 O O . ALA A 1 97 ? -10.558 5.691 20.443 1.00 96.00 97 ALA A O 1
ATOM 731 N N . THR A 1 98 ? -9.891 6.839 22.245 1.00 95.44 98 THR A N 1
ATOM 732 C CA . THR A 1 98 ? -9.009 5.784 22.777 1.00 95.44 98 THR A CA 1
ATOM 733 C C . THR A 1 98 ? -9.763 4.634 23.450 1.00 95.44 98 THR A C 1
ATOM 735 O O . THR A 1 98 ? -9.211 3.549 23.615 1.00 95.44 98 THR A O 1
ATOM 738 N N . ASN A 1 99 ? -11.029 4.842 23.825 1.00 96.88 99 ASN A N 1
ATOM 739 C CA . ASN A 1 99 ? -11.886 3.856 24.493 1.00 96.88 99 ASN A CA 1
ATOM 740 C C . ASN A 1 99 ? -12.939 3.220 23.567 1.00 96.88 99 ASN A C 1
ATOM 742 O O . ASN A 1 99 ? -13.812 2.490 24.041 1.00 96.88 99 ASN A O 1
ATOM 746 N N . VAL A 1 100 ? -12.863 3.473 22.259 1.00 97.44 100 VAL A N 1
ATOM 747 C CA . VAL A 1 100 ? -13.775 2.913 21.255 1.00 97.44 100 VAL A CA 1
ATOM 748 C C . VAL A 1 100 ? -12.995 1.990 20.325 1.00 97.44 100 VAL A C 1
ATOM 750 O O . VAL A 1 100 ? -11.969 2.371 19.771 1.00 97.44 100 VAL A O 1
ATOM 753 N N . ILE A 1 101 ? -13.490 0.771 20.138 1.00 98.00 101 ILE A N 1
ATOM 754 C CA . ILE A 1 101 ? -13.054 -0.149 19.086 1.00 98.00 101 ILE A CA 1
ATOM 755 C C . ILE A 1 101 ? -13.719 0.302 17.778 1.00 98.00 101 ILE A C 1
ATOM 757 O O . ILE A 1 101 ? -14.940 0.438 17.775 1.00 98.00 101 ILE A O 1
ATOM 761 N N . PRO A 1 102 ? -12.974 0.545 16.685 1.00 98.00 102 PRO A N 1
ATOM 762 C CA . PRO A 1 102 ? -13.510 1.114 15.445 1.00 98.00 102 PRO A CA 1
ATOM 763 C C . PRO A 1 102 ? -14.382 0.131 14.646 1.00 98.00 102 PRO A C 1
ATOM 765 O O . PRO A 1 102 ? -14.278 -1.080 14.803 1.00 98.00 102 PRO A O 1
ATOM 768 N N . ALA A 1 103 ? -15.216 0.659 13.741 1.00 97.69 103 ALA A N 1
ATOM 769 C CA . ALA A 1 103 ? -16.025 -0.145 12.812 1.00 97.69 103 ALA A CA 1
ATOM 770 C C . ALA A 1 103 ? -15.276 -0.546 11.532 1.00 97.69 103 ALA A C 1
ATOM 772 O O . ALA A 1 103 ? -15.686 -1.483 10.855 1.00 97.69 103 ALA A O 1
ATOM 773 N N . LYS A 1 104 ? -14.210 0.176 11.167 1.00 98.25 104 LYS A N 1
ATOM 774 C CA . LYS A 1 104 ? -13.407 -0.110 9.973 1.00 98.25 104 LYS A CA 1
ATOM 775 C C . LYS A 1 104 ? -11.954 0.333 10.137 1.00 98.25 104 LYS A C 1
ATOM 777 O O . LYS A 1 104 ? -11.665 1.182 10.977 1.00 98.25 104 LYS A O 1
ATOM 782 N N . ALA A 1 105 ? -11.077 -0.221 9.313 1.00 98.56 105 ALA A N 1
ATOM 783 C CA . ALA A 1 105 ? -9.710 0.243 9.107 1.00 98.56 105 ALA A CA 1
ATOM 784 C C . ALA A 1 105 ? -9.338 0.045 7.629 1.00 98.56 105 ALA A C 1
ATOM 786 O O . ALA A 1 105 ? -9.750 -0.949 7.029 1.00 98.56 105 ALA A O 1
AT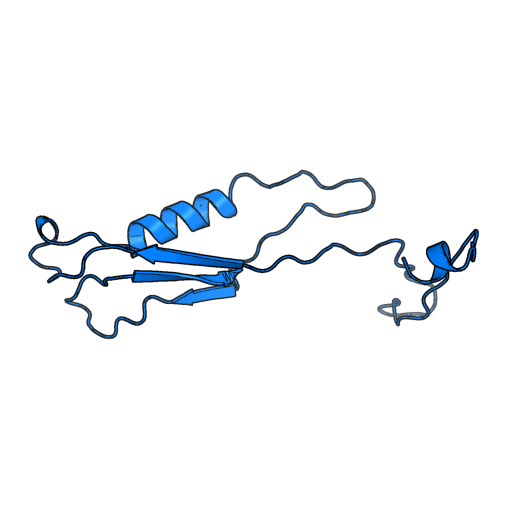OM 787 N N . THR A 1 106 ? -8.576 0.968 7.048 1.00 98.62 106 THR A N 1
ATOM 788 C CA . THR A 1 106 ? -8.180 0.949 5.636 1.00 98.62 106 THR A CA 1
ATOM 789 C C . THR A 1 106 ? -6.667 1.069 5.490 1.00 98.62 106 THR A C 1
ATOM 791 O O . THR A 1 106 ? -6.051 1.865 6.191 1.00 98.62 106 THR A O 1
ATOM 794 N N . ALA A 1 107 ? -6.077 0.323 4.557 1.00 98.50 107 ALA A N 1
ATOM 795 C CA . ALA A 1 107 ? -4.713 0.540 4.080 1.00 98.50 107 ALA A CA 1
ATOM 796 C C . ALA A 1 107 ? -4.701 0.809 2.570 1.00 98.50 107 ALA A C 1
ATOM 798 O O . ALA A 1 107 ? -5.558 0.292 1.851 1.00 98.50 107 ALA A O 1
ATOM 799 N N . THR A 1 108 ? -3.719 1.577 2.105 1.00 98.38 108 THR A N 1
ATOM 800 C CA . THR A 1 108 ? -3.451 1.846 0.683 1.00 98.38 108 THR A CA 1
ATOM 801 C C . THR A 1 108 ? -2.011 1.458 0.362 1.00 98.38 108 THR A C 1
ATOM 803 O O . THR A 1 108 ? -1.126 1.665 1.197 1.00 98.38 108 THR A O 1
ATOM 806 N N . PHE A 1 109 ? -1.777 0.914 -0.830 1.00 96.81 109 PHE A N 1
ATOM 807 C CA . PHE A 1 109 ? -0.464 0.542 -1.366 1.00 96.81 109 PHE A CA 1
ATOM 808 C C . PHE A 1 109 ? -0.387 0.817 -2.870 1.00 96.81 109 PHE A C 1
ATOM 810 O O . PHE A 1 109 ? -1.463 0.933 -3.502 1.00 96.81 109 PHE A O 1
#

Secondary structure (DSSP, 8-state):
-HHHHTT---S---------SSSTTS------------EEEEE-B-EETT-GGG-B-HHHHHHHHHHHHHSS-S----SSSPPP-----EEE-----TTEE-SEEEEE-